Protein AF-A0A1V5LLR7-F1 (afdb_monomer_lite)

Secondary structure (DSSP, 8-state):
--GGG-EEEE-TTS-EEEEEE-SSSS-EEEEEE-SSHHHHHHHHHHHHHHHHHHHHHHH--

Radius of gyration: 12.58 Å; chains: 1; bounding box: 27×24×30 Å

Structure (mmCIF, N/CA/C/O backbone):
data_AF-A0A1V5LLR7-F1
#
_entry.id   AF-A0A1V5LLR7-F1
#
loop_
_atom_site.group_PDB
_atom_site.id
_atom_site.type_symbol
_atom_site.label_atom_id
_atom_site.label_alt_id
_atom_site.label_comp_id
_atom_site.label_asym_id
_atom_site.label_entity_id
_atom_site.label_seq_id
_atom_site.pdbx_PDB_ins_code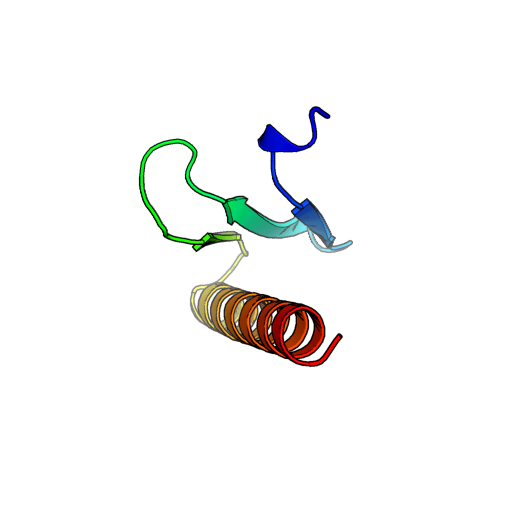
_atom_site.Cartn_x
_atom_site.Cartn_y
_atom_site.Cartn_z
_atom_site.occupancy
_atom_site.B_iso_or_equiv
_atom_site.auth_seq_id
_atom_site.auth_comp_id
_atom_site.auth_asym_id
_atom_site.auth_atom_id
_atom_site.pdbx_PDB_model_num
ATOM 1 N N . MET A 1 1 ? 10.762 -0.320 14.125 1.00 49.00 1 MET A N 1
ATOM 2 C CA . MET A 1 1 ? 9.381 -0.172 13.629 1.00 49.00 1 MET A CA 1
ATOM 3 C C . MET A 1 1 ? 8.477 -0.286 14.828 1.00 49.00 1 MET A C 1
ATOM 5 O O . MET A 1 1 ? 8.413 -1.348 15.432 1.00 49.00 1 MET A O 1
ATOM 9 N N . SER A 1 2 ? 7.911 0.835 15.250 1.00 50.59 2 SER A N 1
ATOM 10 C CA . SER A 1 2 ? 6.834 0.834 16.237 1.00 50.59 2 SER A CA 1
ATOM 11 C C . SER A 1 2 ? 5.579 0.287 15.556 1.00 50.59 2 SER A C 1
ATOM 13 O O . SER A 1 2 ? 5.397 0.518 14.363 1.00 50.59 2 SER A O 1
ATOM 15 N N . GLU A 1 3 ? 4.678 -0.376 16.281 1.00 53.84 3 GLU A N 1
ATOM 16 C CA . GLU A 1 3 ? 3.352 -0.768 15.758 1.00 53.84 3 GLU A CA 1
ATOM 17 C C . GLU A 1 3 ? 2.563 0.433 15.187 1.00 53.84 3 GLU A C 1
ATOM 19 O O . GLU A 1 3 ? 1.635 0.269 14.399 1.00 53.84 3 GLU A O 1
ATOM 24 N N . LYS A 1 4 ? 2.975 1.664 15.529 1.00 59.50 4 LYS A N 1
ATOM 25 C CA . LYS A 1 4 ? 2.436 2.925 14.998 1.00 59.50 4 LYS A CA 1
ATOM 26 C C . LYS A 1 4 ? 2.833 3.232 13.547 1.00 59.50 4 LYS A C 1
ATOM 28 O O . LYS A 1 4 ? 2.187 4.073 12.922 1.00 59.50 4 LYS A O 1
ATOM 33 N N . ASP A 1 5 ? 3.873 2.595 13.010 1.00 75.62 5 ASP A N 1
ATOM 34 C CA . ASP A 1 5 ? 4.432 2.949 11.696 1.00 75.62 5 ASP A CA 1
ATOM 35 C C . ASP A 1 5 ? 3.668 2.312 10.520 1.00 75.62 5 ASP A C 1
ATOM 37 O O . ASP A 1 5 ? 3.827 2.744 9.377 1.00 75.62 5 ASP A O 1
ATOM 41 N N . GLY A 1 6 ? 2.769 1.361 10.796 1.00 87.62 6 GLY A N 1
ATOM 42 C CA . GLY A 1 6 ? 2.020 0.629 9.775 1.00 87.62 6 GLY A CA 1
ATOM 43 C C . GLY A 1 6 ? 2.819 -0.5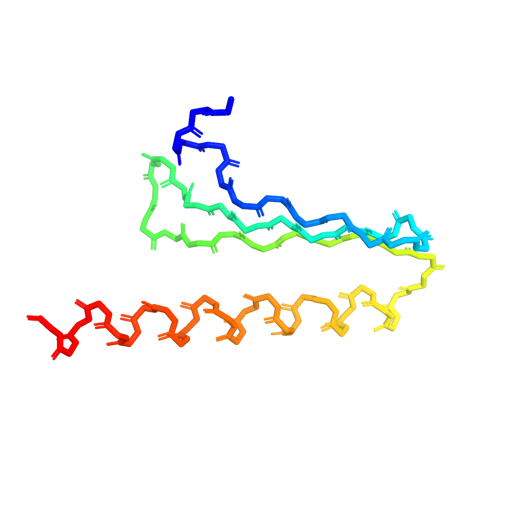12 9.140 1.00 87.62 6 GLY A C 1
ATOM 44 O O . GLY A 1 6 ? 3.910 -0.864 9.589 1.00 87.62 6 GLY A O 1
ATOM 45 N N . LEU A 1 7 ? 2.259 -1.104 8.086 1.00 91.56 7 LEU A N 1
ATOM 46 C CA . LEU A 1 7 ? 2.876 -2.173 7.304 1.00 91.56 7 LEU A CA 1
ATOM 47 C C . LEU A 1 7 ? 3.372 -1.608 5.974 1.00 91.56 7 LEU A C 1
ATOM 49 O O . LEU A 1 7 ? 2.562 -1.230 5.127 1.00 91.56 7 LEU A O 1
ATOM 53 N N . LYS A 1 8 ? 4.697 -1.575 5.788 1.00 94.69 8 LYS A N 1
ATOM 54 C CA . LYS A 1 8 ? 5.324 -1.248 4.502 1.00 94.69 8 LYS A CA 1
ATOM 55 C C . LYS A 1 8 ? 5.810 -2.517 3.808 1.00 94.69 8 LYS A C 1
ATOM 57 O O . LYS A 1 8 ? 6.643 -3.236 4.355 1.00 94.69 8 LYS A O 1
ATOM 62 N N . LEU A 1 9 ? 5.320 -2.752 2.598 1.00 95.50 9 LEU A N 1
ATOM 63 C CA . LEU A 1 9 ? 5.751 -3.821 1.707 1.00 95.50 9 LEU A CA 1
ATOM 64 C C . LEU A 1 9 ? 6.649 -3.233 0.620 1.00 95.50 9 LEU A C 1
ATOM 66 O O . LEU A 1 9 ? 6.306 -2.222 0.007 1.00 95.50 9 LEU A O 1
ATOM 70 N N . TRP A 1 10 ? 7.786 -3.881 0.393 1.00 97.25 10 TRP A N 1
ATOM 71 C CA . TRP A 1 10 ? 8.706 -3.570 -0.695 1.00 97.25 10 TRP A CA 1
ATOM 72 C C . TRP A 1 10 ? 8.680 -4.714 -1.696 1.00 97.25 10 TRP A C 1
ATOM 74 O O . TRP A 1 10 ? 8.830 -5.876 -1.315 1.00 97.25 10 TRP A O 1
ATOM 84 N N . PHE A 1 11 ? 8.507 -4.384 -2.968 1.00 96.94 11 PHE A N 1
ATOM 85 C CA . PHE A 1 11 ? 8.520 -5.358 -4.049 1.00 96.94 11 PHE A CA 1
ATOM 86 C C . PHE A 1 11 ? 9.898 -5.373 -4.721 1.00 96.94 11 PHE A C 1
ATOM 88 O O . PHE A 1 11 ? 10.618 -4.375 -4.738 1.00 96.94 11 PHE A O 1
ATOM 95 N N . ALA A 1 12 ? 10.284 -6.515 -5.296 1.00 97.56 12 ALA A N 1
ATOM 96 C CA . ALA A 1 12 ? 11.610 -6.697 -5.900 1.00 97.56 12 ALA A CA 1
ATOM 97 C C . ALA A 1 12 ? 11.895 -5.740 -7.076 1.00 97.56 12 ALA A C 1
ATOM 99 O O . ALA A 1 12 ? 13.048 -5.500 -7.419 1.00 97.56 12 ALA A O 1
ATOM 100 N N . ASN A 1 13 ? 10.847 -5.191 -7.690 1.00 96.06 13 ASN A N 1
ATOM 101 C CA . ASN A 1 13 ? 10.926 -4.222 -8.780 1.00 96.06 13 ASN A CA 1
ATOM 102 C C . ASN A 1 13 ? 11.057 -2.761 -8.300 1.00 96.06 13 ASN A C 1
ATOM 104 O O . ASN A 1 13 ? 11.056 -1.861 -9.135 1.00 96.06 13 ASN A O 1
ATOM 108 N N . GLY A 1 14 ? 11.161 -2.526 -6.989 1.00 97.62 14 GLY A N 1
ATOM 109 C CA . GLY A 1 14 ? 11.282 -1.195 -6.393 1.00 97.62 14 GLY A CA 1
ATOM 110 C C . GLY A 1 14 ? 9.952 -0.525 -6.045 1.00 97.62 14 GLY A C 1
ATOM 111 O O . GLY A 1 14 ? 9.972 0.514 -5.389 1.00 97.62 14 GLY A O 1
ATOM 112 N N . ASP A 1 15 ? 8.814 -1.118 -6.417 1.00 98.38 15 ASP A N 1
ATOM 113 C CA . ASP A 1 15 ? 7.502 -0.624 -5.998 1.00 98.38 15 ASP A CA 1
ATOM 114 C C . ASP A 1 15 ? 7.339 -0.770 -4.474 1.00 98.38 15 ASP A C 1
ATOM 116 O O . ASP A 1 15 ? 7.951 -1.640 -3.834 1.00 98.38 15 ASP A O 1
ATOM 120 N N . TRP A 1 16 ? 6.459 0.036 -3.879 1.00 98.31 16 TRP A N 1
ATOM 121 C CA . TRP A 1 16 ? 6.093 -0.134 -2.474 1.00 98.31 16 TRP A CA 1
ATOM 122 C C . TRP A 1 16 ? 4.626 0.178 -2.188 1.00 98.31 16 TRP A C 1
ATOM 124 O O . TRP A 1 16 ? 3.986 0.978 -2.868 1.00 98.31 16 TRP A O 1
ATOM 134 N N . LEU A 1 17 ? 4.115 -0.455 -1.131 1.00 98.00 17 LEU A N 1
ATOM 135 C CA . LEU A 1 17 ? 2.782 -0.245 -0.565 1.00 98.00 17 LEU A CA 1
ATOM 136 C C . LEU A 1 17 ? 2.920 -0.004 0.942 1.00 98.00 17 LEU A C 1
ATOM 138 O O . LEU A 1 17 ? 3.661 -0.716 1.617 1.00 98.00 17 LEU A O 1
ATOM 142 N N . LEU A 1 18 ? 2.223 0.992 1.483 1.00 96.19 18 LEU A N 1
ATOM 143 C CA . LEU A 1 18 ? 2.188 1.299 2.912 1.00 96.19 18 LEU A CA 1
ATOM 144 C C . LEU A 1 18 ? 0.742 1.405 3.388 1.00 96.19 18 LEU A C 1
ATOM 146 O O . LEU A 1 18 ? -0.011 2.242 2.896 1.00 96.19 18 LEU A O 1
ATOM 150 N N . MET A 1 19 ? 0.393 0.614 4.398 1.00 94.38 19 MET A N 1
ATOM 151 C CA . MET A 1 19 ? -0.895 0.675 5.088 1.00 94.38 19 MET A CA 1
ATOM 152 C C . MET A 1 19 ? -0.679 1.134 6.527 1.00 94.38 19 MET A C 1
ATOM 154 O O . MET A 1 19 ? 0.126 0.541 7.247 1.00 94.38 19 MET A O 1
ATOM 158 N N . ARG A 1 20 ? -1.379 2.183 6.970 1.00 92.31 20 ARG A N 1
ATOM 159 C CA . ARG A 1 20 ? -1.197 2.745 8.319 1.00 92.31 20 ARG A CA 1
ATOM 160 C C . ARG A 1 20 ? -2.507 3.202 8.942 1.00 92.31 20 ARG A C 1
ATOM 162 O O . ARG A 1 20 ? -3.273 3.929 8.312 1.00 92.31 20 ARG A O 1
ATOM 169 N N . ALA A 1 21 ? -2.715 2.866 10.213 1.00 90.25 21 ALA A N 1
ATOM 170 C CA . ALA A 1 21 ? -3.762 3.485 11.019 1.00 90.25 21 ALA A CA 1
ATOM 171 C C . ALA A 1 21 ? -3.432 4.960 11.285 1.00 90.25 21 ALA A C 1
ATOM 173 O O . ALA A 1 21 ? -2.282 5.344 11.530 1.00 90.25 21 ALA A O 1
ATOM 174 N N . SER A 1 22 ? -4.444 5.817 11.228 1.00 85.25 22 SER A N 1
ATOM 175 C CA . SER A 1 22 ? -4.324 7.174 11.743 1.00 85.25 22 SER A CA 1
ATOM 176 C C . SER A 1 22 ? -4.267 7.146 13.271 1.00 85.25 22 SER A C 1
ATOM 178 O O . SER A 1 22 ? -5.005 6.406 13.910 1.00 85.25 22 SER A O 1
ATOM 180 N N . GLY A 1 23 ? -3.392 7.957 13.869 1.00 84.12 23 GLY A N 1
ATOM 181 C CA . GLY A 1 23 ? -3.300 8.064 15.329 1.00 84.12 23 GLY A CA 1
ATOM 182 C C . GLY A 1 23 ? -4.357 8.982 15.951 1.00 84.12 23 GLY A C 1
ATOM 183 O O . GLY A 1 23 ? -4.546 8.947 17.161 1.00 84.12 23 GLY A O 1
ATOM 184 N N . THR A 1 24 ? -5.016 9.818 15.144 1.00 88.44 24 THR A N 1
ATOM 185 C CA . THR A 1 24 ? -5.930 10.879 15.608 1.00 88.44 24 THR A CA 1
ATOM 186 C C . THR A 1 24 ? -7.326 10.797 14.999 1.00 88.44 24 THR A C 1
ATOM 188 O O . THR A 1 24 ? -8.216 11.522 15.423 1.00 88.44 24 THR A O 1
ATOM 191 N N . GLU A 1 25 ? -7.534 9.935 14.008 1.00 89.44 25 GLU A N 1
ATOM 192 C CA . GLU A 1 25 ? -8.803 9.798 13.287 1.00 89.44 25 GLU A CA 1
ATOM 193 C C . GLU A 1 25 ? -9.132 8.308 13.128 1.00 89.44 25 GLU A C 1
ATOM 195 O O . GLU A 1 25 ? -8.210 7.498 13.046 1.00 89.44 25 GLU A O 1
ATOM 200 N N . PRO A 1 26 ? -10.409 7.910 13.035 1.00 88.44 26 PRO A N 1
ATOM 201 C CA . PRO A 1 26 ? -10.794 6.513 12.845 1.00 88.44 26 PRO A CA 1
ATOM 202 C C . PRO A 1 26 ? -10.676 6.096 11.367 1.00 88.44 26 PRO A C 1
ATOM 204 O O . PRO A 1 26 ? -11.651 5.678 10.751 1.00 88.44 26 PRO A O 1
ATOM 207 N N . VAL A 1 27 ? -9.489 6.255 10.771 1.00 89.25 27 VAL A N 1
ATOM 208 C CA . VAL A 1 27 ? -9.234 5.944 9.352 1.00 89.25 27 VAL A CA 1
ATOM 209 C C . VAL A 1 27 ? -7.952 5.134 9.162 1.00 89.25 27 VAL A C 1
ATOM 211 O O . VAL A 1 27 ? -6.955 5.339 9.863 1.00 89.25 27 VAL A O 1
ATOM 214 N N . LEU A 1 28 ? -7.963 4.251 8.161 1.00 91.38 28 LEU A N 1
ATOM 215 C CA . LEU A 1 28 ? -6.785 3.562 7.632 1.00 91.38 28 LEU A CA 1
ATOM 216 C C . LEU A 1 28 ? -6.353 4.237 6.328 1.00 91.38 28 LEU A C 1
ATOM 218 O O . LEU A 1 28 ? -7.182 4.583 5.491 1.00 91.38 28 LEU A O 1
ATOM 222 N N . ARG A 1 29 ? -5.048 4.465 6.175 1.00 94.31 29 ARG A N 1
ATOM 223 C CA . ARG A 1 29 ? -4.456 5.088 4.988 1.00 94.31 29 ARG A CA 1
ATOM 224 C C . ARG A 1 29 ? -3.663 4.0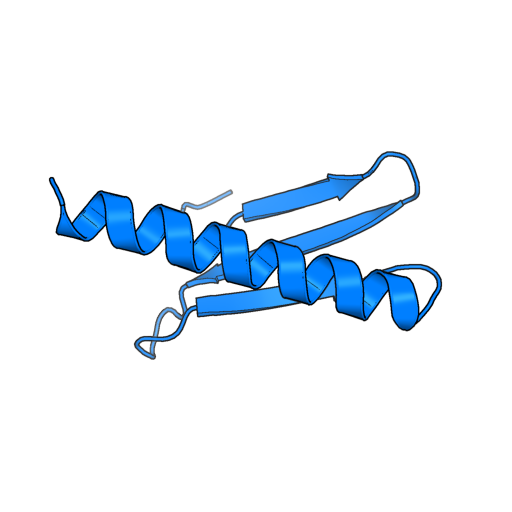61 4.200 1.00 94.31 29 ARG A C 1
ATOM 226 O O . ARG A 1 29 ? -2.906 3.297 4.796 1.00 94.31 29 ARG A O 1
ATOM 233 N N . VAL A 1 30 ? -3.804 4.109 2.879 1.00 96.38 30 VAL A N 1
ATOM 234 C CA . VAL A 1 30 ? -3.057 3.288 1.925 1.00 96.38 30 VAL A CA 1
ATOM 235 C C . VAL A 1 30 ? -2.284 4.221 0.998 1.00 96.38 30 VAL A C 1
ATOM 237 O O . VAL A 1 30 ? -2.852 5.156 0.437 1.00 96.38 30 VAL A O 1
ATOM 240 N N . TYR A 1 31 ? -0.987 3.981 0.859 1.00 97.50 31 TYR A N 1
ATOM 241 C CA . TYR A 1 31 ? -0.091 4.725 -0.021 1.00 97.50 31 TYR A CA 1
ATOM 242 C C . TYR A 1 31 ? 0.650 3.746 -0.917 1.00 97.50 31 TYR A C 1
ATOM 244 O O . TYR A 1 31 ? 1.100 2.711 -0.429 1.00 97.50 31 TYR A O 1
ATOM 252 N N . ALA A 1 32 ? 0.840 4.092 -2.183 1.00 98.44 32 ALA A N 1
ATOM 253 C CA . ALA A 1 32 ? 1.606 3.279 -3.113 1.00 98.44 32 ALA A CA 1
ATOM 254 C C . ALA A 1 32 ? 2.509 4.145 -3.991 1.00 98.44 32 ALA A C 1
ATOM 256 O O . ALA A 1 32 ? 2.167 5.284 -4.311 1.00 98.44 32 ALA A O 1
ATOM 257 N N . GLU A 1 33 ? 3.626 3.569 -4.418 1.00 98.56 33 GLU A N 1
ATOM 258 C CA . GLU A 1 33 ? 4.514 4.134 -5.431 1.00 98.56 33 GLU A CA 1
ATOM 259 C C . GLU A 1 33 ? 4.917 3.041 -6.409 1.00 98.56 33 GLU A C 1
ATOM 261 O O . GLU A 1 33 ? 5.202 1.904 -6.023 1.00 98.56 33 GLU A O 1
ATOM 266 N N . SER A 1 34 ? 4.919 3.405 -7.686 1.00 98.56 34 SER A N 1
ATOM 267 C CA . SER A 1 34 ? 5.366 2.549 -8.772 1.00 98.56 34 SER A CA 1
ATOM 268 C C . SER A 1 34 ? 5.772 3.392 -9.979 1.00 98.56 34 SER A C 1
ATOM 270 O O . SER A 1 34 ? 5.503 4.592 -10.046 1.00 98.56 34 SER A O 1
ATOM 272 N N . ALA A 1 35 ? 6.392 2.750 -10.966 1.00 97.56 35 ALA A N 1
ATOM 273 C CA . ALA A 1 35 ? 6.834 3.368 -12.212 1.00 97.56 35 ALA A CA 1
ATOM 274 C C . ALA A 1 35 ? 5.693 3.819 -13.152 1.00 97.56 35 ALA A C 1
ATOM 276 O O . ALA A 1 35 ? 5.965 4.489 -14.147 1.00 97.56 35 ALA A O 1
ATOM 277 N N . SER A 1 36 ? 4.431 3.447 -12.898 1.00 98.31 36 SER A N 1
ATOM 278 C CA . SER A 1 36 ? 3.283 3.918 -13.686 1.00 98.31 36 SER A CA 1
ATOM 279 C C . SER A 1 36 ? 2.019 4.093 -12.849 1.00 98.31 36 SER A C 1
ATOM 281 O O . SER A 1 36 ? 1.816 3.408 -11.845 1.00 98.31 36 SER A O 1
ATOM 283 N N . MET A 1 37 ? 1.133 4.982 -13.304 1.00 98.31 37 MET A N 1
ATOM 284 C CA . MET A 1 37 ? -0.143 5.237 -12.631 1.00 98.31 37 MET A CA 1
ATOM 285 C C . MET A 1 37 ? -1.038 3.997 -12.577 1.00 98.31 37 MET A C 1
ATOM 287 O O . MET A 1 37 ? -1.639 3.752 -11.536 1.00 98.31 37 MET A O 1
ATOM 291 N N . ASP A 1 38 ? -1.074 3.178 -13.631 1.00 98.50 38 ASP A N 1
ATOM 292 C CA . ASP A 1 38 ? -1.862 1.936 -13.644 1.00 98.50 38 ASP A CA 1
ATOM 293 C C . ASP A 1 38 ? -1.428 0.974 -12.531 1.00 98.50 38 ASP A C 1
ATOM 295 O O . ASP A 1 38 ? -2.260 0.390 -11.837 1.00 98.50 38 ASP A O 1
ATOM 299 N N . LYS A 1 39 ? -0.114 0.852 -12.305 1.00 98.31 39 LYS A N 1
ATOM 300 C CA . LYS A 1 39 ? 0.430 0.030 -11.219 1.00 98.31 39 LYS A CA 1
ATOM 301 C C . LYS A 1 39 ? 0.149 0.632 -9.850 1.00 98.31 39 LYS A C 1
ATOM 303 O O . LYS A 1 39 ? -0.191 -0.107 -8.933 1.00 98.31 39 LYS A O 1
ATOM 308 N N . VAL A 1 40 ? 0.241 1.957 -9.712 1.00 98.69 40 VAL A N 1
ATOM 309 C CA . VAL A 1 40 ? -0.156 2.649 -8.476 1.00 98.69 40 VAL A CA 1
ATOM 310 C C . VAL A 1 40 ? -1.618 2.345 -8.149 1.00 98.69 40 VAL A C 1
ATOM 312 O O . VAL A 1 40 ? -1.907 1.958 -7.022 1.00 98.69 40 VAL A O 1
ATOM 315 N N . GLN A 1 41 ? -2.531 2.446 -9.119 1.00 98.69 41 GLN A N 1
ATOM 316 C C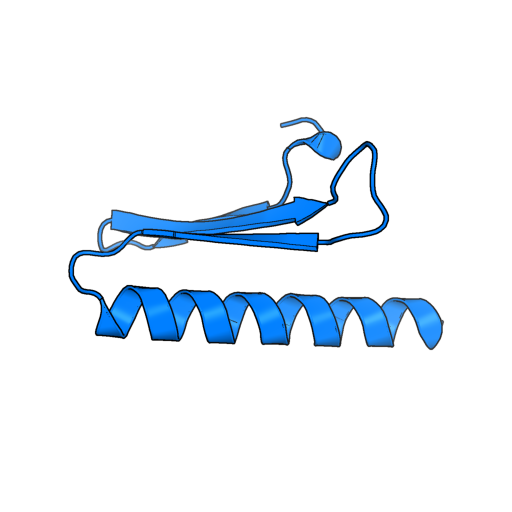A . GLN A 1 41 ? -3.948 2.134 -8.898 1.00 98.69 41 GLN A CA 1
ATOM 317 C C . GLN A 1 41 ? -4.157 0.669 -8.500 1.00 98.69 41 GLN A C 1
ATOM 319 O O . GLN A 1 41 ? -4.869 0.397 -7.536 1.00 98.69 41 GLN A O 1
ATOM 324 N N . ALA A 1 42 ? -3.479 -0.267 -9.173 1.00 98.38 42 ALA A N 1
ATOM 325 C CA . ALA A 1 42 ? -3.541 -1.685 -8.822 1.00 98.38 42 ALA A CA 1
ATOM 326 C C . ALA A 1 42 ? -3.055 -1.957 -7.385 1.00 98.38 42 ALA A C 1
ATOM 328 O O . ALA A 1 42 ? -3.700 -2.696 -6.643 1.00 98.38 42 ALA A O 1
ATOM 329 N N . LEU A 1 43 ? -1.952 -1.327 -6.967 1.00 98.50 43 LEU A N 1
ATOM 330 C CA . LEU A 1 43 ? -1.417 -1.449 -5.608 1.00 98.50 43 LEU A CA 1
ATOM 331 C C . LEU A 1 43 ? -2.352 -0.838 -4.559 1.00 98.50 43 LEU A C 1
ATOM 333 O O . LEU A 1 43 ? -2.536 -1.427 -3.496 1.00 98.50 43 LEU A O 1
ATOM 337 N N . LEU A 1 44 ? -2.946 0.323 -4.846 1.00 98.50 44 LEU A N 1
ATOM 338 C CA . LEU A 1 44 ? -3.900 0.968 -3.942 1.00 98.50 44 LEU A CA 1
ATOM 339 C C . LEU A 1 44 ? -5.151 0.107 -3.746 1.00 98.50 44 LEU A C 1
ATOM 341 O O . LEU A 1 44 ? -5.546 -0.103 -2.603 1.00 98.50 44 LEU A O 1
ATOM 345 N N . HIS A 1 45 ? -5.732 -0.430 -4.824 1.00 98.31 45 HIS A N 1
ATOM 346 C CA . HIS A 1 45 ? -6.878 -1.340 -4.732 1.00 98.31 45 HIS A CA 1
ATOM 347 C C . HIS A 1 45 ? -6.546 -2.584 -3.904 1.00 98.31 45 HIS A C 1
ATOM 349 O O . HIS A 1 45 ? -7.250 -2.872 -2.940 1.00 98.31 45 HIS A O 1
ATOM 355 N N . ALA A 1 46 ? -5.427 -3.254 -4.199 1.00 97.38 46 ALA A N 1
ATOM 356 C CA . ALA A 1 46 ? -4.994 -4.419 -3.431 1.00 97.38 46 ALA A CA 1
ATOM 357 C C . ALA A 1 46 ? -4.770 -4.086 -1.943 1.00 97.38 46 ALA A C 1
ATOM 359 O O . ALA A 1 46 ? -5.133 -4.863 -1.063 1.00 97.38 46 ALA A O 1
ATOM 360 N N . GLY A 1 47 ? -4.197 -2.917 -1.641 1.00 96.44 47 GLY A N 1
ATOM 361 C CA . GLY A 1 47 ? -4.000 -2.467 -0.264 1.00 96.44 47 GLY A CA 1
ATOM 362 C C . GLY A 1 47 ? -5.305 -2.195 0.486 1.00 96.44 47 GLY A C 1
ATOM 363 O O . GLY A 1 47 ? -5.392 -2.500 1.673 1.00 96.44 47 GLY A O 1
ATOM 364 N N . VAL A 1 48 ? -6.323 -1.653 -0.188 1.00 96.00 48 VAL A N 1
ATOM 365 C CA . VAL A 1 48 ? -7.654 -1.453 0.406 1.00 96.00 48 VAL A CA 1
ATOM 366 C C . VAL A 1 48 ? -8.329 -2.797 0.683 1.00 96.00 48 VAL A C 1
ATOM 368 O O . VAL A 1 48 ? -8.762 -3.019 1.812 1.00 96.00 48 VAL A O 1
ATOM 371 N N . GLU A 1 49 ? -8.336 -3.721 -0.281 1.00 95.69 49 GLU A N 1
ATOM 372 C CA . GLU A 1 49 ? -8.930 -5.057 -0.110 1.00 95.69 49 GLU A CA 1
ATOM 373 C C . GLU A 1 49 ? -8.309 -5.817 1.074 1.00 95.69 49 GLU A C 1
ATOM 375 O O . GLU A 1 49 ? -9.026 -6.377 1.905 1.00 95.69 49 GLU A O 1
ATOM 380 N N . LEU A 1 50 ? -6.978 -5.777 1.212 1.00 92.62 50 LEU A N 1
ATOM 381 C CA . LEU A 1 50 ? -6.268 -6.401 2.336 1.00 92.62 50 LEU A CA 1
ATOM 382 C C . LEU A 1 50 ? -6.690 -5.819 3.693 1.00 92.62 50 LEU A C 1
ATOM 384 O O . LEU A 1 50 ? -6.855 -6.555 4.669 1.00 92.62 50 LEU A O 1
ATOM 388 N N .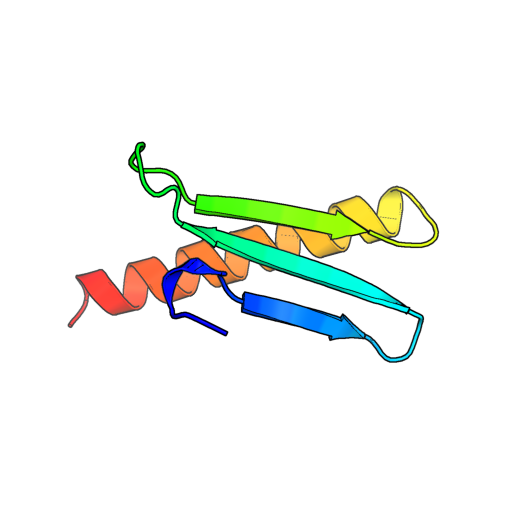 VAL A 1 51 ? -6.861 -4.497 3.767 1.00 90.56 51 VAL A N 1
ATOM 389 C CA . VAL A 1 51 ? -7.311 -3.813 4.985 1.00 90.56 51 VAL A CA 1
ATOM 390 C C . VAL A 1 51 ? -8.741 -4.208 5.346 1.00 90.56 51 VAL A C 1
ATOM 392 O O . VAL A 1 51 ? -9.032 -4.456 6.520 1.00 90.56 51 VAL A O 1
ATOM 395 N N . GLU A 1 52 ? -9.632 -4.268 4.361 1.00 90.31 52 GLU A N 1
ATOM 396 C CA . GLU A 1 52 ? -11.031 -4.635 4.571 1.00 90.31 52 GLU A CA 1
ATOM 397 C C . GLU A 1 52 ? -11.155 -6.081 5.063 1.00 90.31 52 GLU A C 1
ATOM 399 O O . GLU A 1 52 ? -11.824 -6.331 6.067 1.00 90.31 52 GLU A O 1
ATOM 404 N N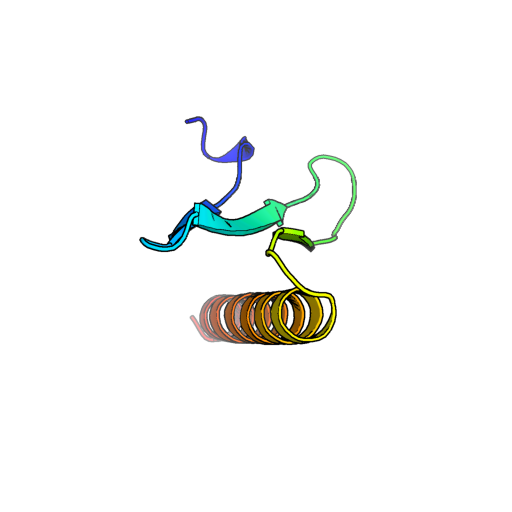 . GLN A 1 53 ? -10.430 -7.016 4.444 1.00 87.88 53 GLN A N 1
ATOM 405 C CA . GLN A 1 53 ? -10.395 -8.422 4.862 1.00 87.88 53 GLN A CA 1
ATOM 406 C C . GLN A 1 53 ? -9.896 -8.586 6.304 1.00 87.88 53 GLN A C 1
ATOM 408 O O . GLN A 1 53 ? -10.569 -9.211 7.126 1.00 87.88 53 GLN A O 1
ATOM 413 N N . ALA A 1 54 ? -8.772 -7.954 6.654 1.00 82.69 54 ALA A N 1
ATOM 414 C CA . ALA A 1 54 ? -8.214 -8.021 8.008 1.00 82.69 54 ALA A CA 1
ATOM 415 C C . ALA A 1 54 ? -9.121 -7.368 9.072 1.00 82.69 54 ALA A C 1
ATOM 417 O O . ALA A 1 54 ? -9.054 -7.709 10.257 1.00 82.69 54 ALA A O 1
ATOM 418 N N . SER A 1 55 ? -9.954 -6.406 8.663 1.00 75.12 55 SER A N 1
ATOM 419 C CA . SER A 1 55 ? -10.918 -5.739 9.544 1.00 75.12 55 SER A CA 1
ATOM 420 C C . SER A 1 55 ? -12.149 -6.608 9.803 1.00 75.12 55 SER A C 1
ATOM 422 O O . SER A 1 55 ? -12.648 -6.626 10.926 1.00 75.12 55 SER A O 1
ATOM 424 N N . ILE A 1 56 ? -12.606 -7.371 8.803 1.00 67.56 56 ILE A N 1
ATOM 425 C CA . ILE A 1 56 ? -13.705 -8.341 8.948 1.00 67.56 56 ILE A CA 1
ATOM 426 C C . ILE A 1 56 ? -13.320 -9.446 9.937 1.00 67.56 56 ILE A C 1
ATOM 428 O O . ILE A 1 56 ? -14.090 -9.749 10.848 1.00 67.56 56 ILE A O 1
ATOM 432 N N . GLU A 1 57 ? -12.111 -9.999 9.817 1.00 64.94 57 GLU A N 1
ATOM 433 C CA . GLU A 1 57 ? -11.625 -11.052 10.722 1.00 64.94 57 GLU A CA 1
ATOM 434 C C . GLU A 1 57 ? -11.570 -10.597 12.188 1.00 64.94 57 GLU A C 1
ATOM 436 O O . GLU A 1 57 ? -11.840 -11.382 13.091 1.00 64.94 57 GLU A O 1
ATOM 441 N N . ARG A 1 58 ? -11.284 -9.313 12.437 1.00 59.38 58 ARG A N 1
ATOM 442 C CA . ARG A 1 58 ? -11.259 -8.727 13.787 1.00 59.38 58 ARG A CA 1
ATOM 443 C C . ARG A 1 58 ? -12.636 -8.493 14.409 1.00 59.38 58 ARG A C 1
ATOM 445 O O . ARG A 1 58 ? -12.705 -8.354 15.623 1.00 59.38 58 ARG A O 1
ATOM 452 N N . VAL A 1 59 ? -13.697 -8.387 13.609 1.00 61.03 59 VAL A N 1
ATOM 453 C CA . VAL A 1 59 ? -15.081 -8.262 14.109 1.00 61.03 59 VAL A CA 1
ATOM 454 C C . VAL A 1 59 ? -15.710 -9.640 14.329 1.00 61.03 59 VAL A C 1
ATOM 456 O O . VAL A 1 59 ? -16.604 -9.785 15.158 1.00 61.03 59 VAL A O 1
ATOM 459 N N . ALA A 1 60 ? -15.259 -10.647 13.582 1.00 58.91 60 ALA A N 1
ATOM 460 C CA . ALA A 1 60 ? -15.793 -12.004 13.634 1.00 58.91 60 ALA A CA 1
ATOM 461 C C . ALA A 1 60 ? -15.187 -12.895 14.741 1.00 58.91 60 ALA A C 1
ATOM 463 O O . ALA A 1 60 ? -15.662 -14.019 14.916 1.00 58.91 60 ALA A O 1
ATOM 464 N N . GLY A 1 61 ? -14.161 -12.425 15.459 1.00 47.78 61 GLY A N 1
ATOM 465 C CA . GLY A 1 61 ? -13.540 -13.105 16.606 1.00 47.78 61 GLY A CA 1
ATOM 466 C C . GLY A 1 61 ? -13.771 -12.359 17.909 1.00 47.78 61 GLY A C 1
ATOM 467 O O . GLY A 1 61 ? -13.927 -13.047 18.941 1.00 47.78 61 GLY A O 1
#

Foldseek 3Di:
DPVQQADWDADPQGKIWGWGQDPPDRDIDIFIDDPDPVVRVVRRVVNVVVVVVVVVVVVVD

Sequence (61 aa):
MSEKDGLKLWFANGDWLLMRASGTEPVLRVYAESASMDKVQALLHAGVELVEQASIERVAG

pLDDT: mean 87.83, std 14.74, range [47.78, 98.69]